Protein AF-A0A7W9T4C2-F1 (afdb_monomer_lite)

Sequence (175 aa):
MPSLRVYSRTLLLVGASPWLLAGCCWDVFSENSAFVTFQFSADTLAAGPGFRRAELRSAYLVQYLDADLTLPADTLWQLAPGTPSTASTGYFQVSAFPTNSFGLYFQKSGSAVYPGSFRVVVPTSQRSFDIRQPDLELVERDDRCGGQYVSRVRFTLNGELLDREPTTTPIILSK

Organism: NCBI:txid1411122

pLDDT: mean 80.36, std 17.05, range [40.19, 97.12]

Foldseek 3Di:
DDDDDDDDPDPPPPPPPPPPPPPDLPDQAAAQKFKAKAAFADPPPVPALGDDPVLLQAKKKWFAPDQVRPHTDDIAHEDDPPDDDDPPDPHWYQDPVVHRMTMDMWGDDPFAIPPAWMKIARVVVRDIKTKGGWDFDWDFDPDPNRHIHGQWIWIDIPNRIDIDGRDPDHHYDRD

Secondary structure (DSSP, 8-state):
---PPP-----------GGG-----S---B--EEEEEEEEPB-SSSSSSSB-HHHHTT-EEEEESSTTS-SEEEEEEBPPTT----TT---B--BTTTTTEEEEEEEEETTEEES-EEEEEEGGGTEEEEEEEEEEEEEE-SSTT--EEEEEEEEEETTEEEEE---SPPEEE--

Structure (mmCIF, N/CA/C/O backbone):
data_AF-A0A7W9T4C2-F1
#
_entry.id   AF-A0A7W9T4C2-F1
#
loop_
_atom_site.group_PDB
_atom_site.id
_atom_site.type_symbol
_atom_site.label_atom_id
_atom_site.label_alt_id
_atom_site.label_comp_id
_atom_site.label_asym_id
_atom_site.label_entity_id
_atom_site.label_seq_id
_atom_site.pdbx_PDB_ins_code
_atom_site.Cartn_x
_atom_site.Cartn_y
_atom_site.Cartn_z
_atom_site.occupancy
_atom_site.B_iso_or_equiv
_atom_site.auth_seq_id
_atom_site.auth_comp_id
_atom_site.auth_asym_id
_atom_site.auth_atom_id
_atom_site.pdbx_PDB_model_num
ATOM 1 N N . MET A 1 1 ? 76.862 -16.245 -59.361 1.00 48.88 1 MET A N 1
ATOM 2 C CA . MET A 1 1 ? 77.111 -15.636 -58.033 1.00 48.88 1 MET A CA 1
ATOM 3 C C . MET A 1 1 ? 77.547 -14.199 -58.275 1.00 48.88 1 MET A C 1
ATOM 5 O O . MET A 1 1 ? 78.533 -14.026 -58.981 1.00 48.88 1 MET A O 1
ATOM 9 N N . PRO A 1 2 ? 76.731 -13.202 -57.885 1.00 43.81 2 PRO A N 1
ATOM 10 C CA . PRO A 1 2 ? 76.881 -12.584 -56.564 1.00 43.81 2 PRO A CA 1
ATOM 11 C C . PRO A 1 2 ? 75.555 -12.303 -55.818 1.00 43.81 2 PRO A C 1
ATOM 13 O O . PRO A 1 2 ? 74.458 -12.439 -56.347 1.00 43.81 2 PRO A O 1
ATOM 16 N N . SER A 1 3 ? 75.741 -11.966 -54.544 1.00 42.00 3 SER A N 1
ATOM 17 C CA . SER A 1 3 ? 74.834 -11.727 -53.413 1.00 42.00 3 SER A CA 1
ATOM 18 C C . SER A 1 3 ? 73.532 -10.941 -53.652 1.00 42.00 3 SER A C 1
ATOM 20 O O . SER A 1 3 ? 73.573 -9.779 -54.060 1.00 42.00 3 SER A O 1
ATOM 22 N N . LEU A 1 4 ? 72.402 -11.511 -53.210 1.00 40.62 4 LEU A N 1
ATOM 23 C CA . LEU A 1 4 ? 71.183 -10.770 -52.866 1.00 40.62 4 LEU A CA 1
ATOM 24 C C . LEU A 1 4 ? 71.367 -10.072 -51.508 1.00 40.62 4 LEU A C 1
ATOM 26 O O . LEU A 1 4 ? 71.580 -10.733 -50.491 1.00 40.62 4 LEU A O 1
ATOM 30 N N . ARG A 1 5 ? 71.264 -8.738 -51.485 1.00 44.78 5 ARG A N 1
ATOM 31 C CA . ARG A 1 5 ? 71.124 -7.950 -50.253 1.00 44.78 5 ARG A CA 1
ATOM 32 C C . ARG A 1 5 ? 69.647 -7.706 -49.953 1.00 44.78 5 ARG A C 1
ATOM 34 O O . ARG A 1 5 ? 68.896 -7.227 -50.795 1.00 44.78 5 ARG A O 1
ATOM 41 N N . VAL A 1 6 ? 69.288 -8.035 -48.719 1.00 48.41 6 VAL A N 1
ATOM 42 C CA . VAL A 1 6 ? 68.021 -7.771 -48.037 1.00 48.41 6 VAL A CA 1
ATOM 43 C C . VAL A 1 6 ? 67.802 -6.264 -47.882 1.00 48.41 6 VAL A C 1
ATOM 45 O O . VAL A 1 6 ? 68.708 -5.567 -47.437 1.00 48.41 6 VAL A O 1
ATOM 48 N N . TYR A 1 7 ? 66.588 -5.782 -48.161 1.00 42.47 7 TYR A N 1
ATOM 49 C CA . TYR A 1 7 ? 66.021 -4.615 -47.478 1.00 42.47 7 TYR A CA 1
ATOM 50 C C . TYR A 1 7 ? 64.537 -4.859 -47.200 1.00 42.47 7 TYR A C 1
ATOM 52 O O . TYR A 1 7 ? 63.659 -4.667 -48.037 1.00 42.47 7 TYR A O 1
ATOM 60 N N . SER A 1 8 ? 64.283 -5.321 -45.982 1.00 44.78 8 SER A N 1
ATOM 61 C CA . SER A 1 8 ? 62.986 -5.375 -45.326 1.00 44.78 8 SER A CA 1
ATOM 62 C C . SER A 1 8 ? 62.466 -3.955 -45.080 1.00 44.78 8 SER A C 1
ATOM 64 O O . SER A 1 8 ? 63.016 -3.224 -44.256 1.00 44.78 8 SER A O 1
ATOM 66 N N . ARG A 1 9 ? 61.394 -3.560 -45.773 1.00 40.19 9 ARG A N 1
ATOM 67 C CA . ARG A 1 9 ? 60.547 -2.429 -45.369 1.00 40.19 9 ARG A CA 1
ATOM 68 C C . ARG A 1 9 ? 59.357 -2.976 -44.592 1.00 40.19 9 ARG A C 1
ATOM 70 O O . ARG A 1 9 ? 58.313 -3.275 -45.161 1.00 40.19 9 ARG A O 1
ATOM 77 N N . THR A 1 10 ? 59.537 -3.125 -43.287 1.00 46.03 10 THR A N 1
ATOM 78 C CA . THR A 1 10 ? 58.443 -3.382 -42.352 1.00 46.03 10 THR A CA 1
ATOM 79 C C . THR A 1 10 ? 57.641 -2.089 -42.225 1.00 46.03 10 THR A C 1
ATOM 81 O O . THR A 1 10 ? 58.076 -1.141 -41.573 1.00 46.03 10 THR A O 1
ATOM 84 N N . LEU A 1 11 ? 56.500 -2.012 -42.912 1.00 44.34 11 LEU A N 1
ATOM 85 C CA . LEU A 1 11 ? 55.522 -0.953 -42.688 1.00 44.34 11 LEU A CA 1
ATOM 86 C C . LEU A 1 11 ? 54.901 -1.197 -41.304 1.00 44.34 11 LEU A C 1
ATOM 88 O O . LEU A 1 11 ? 54.105 -2.116 -41.126 1.00 44.34 11 LEU A O 1
ATOM 92 N N . LEU A 1 12 ? 55.300 -0.399 -40.315 1.00 42.12 12 LEU A N 1
ATOM 93 C CA . LEU A 1 12 ? 54.595 -0.279 -39.042 1.00 42.12 12 LEU A CA 1
ATOM 94 C C . LEU A 1 12 ? 53.245 0.392 -39.318 1.00 42.12 12 LEU A C 1
ATOM 96 O O . LEU A 1 12 ? 53.120 1.615 -39.295 1.00 42.12 12 LEU A O 1
ATOM 100 N N . LEU A 1 13 ? 52.230 -0.422 -39.604 1.00 43.16 13 LEU A N 1
ATOM 101 C CA . LEU A 1 13 ? 50.845 -0.048 -39.355 1.00 43.16 13 LEU A CA 1
ATOM 102 C C . LEU A 1 13 ? 50.716 0.103 -37.840 1.00 43.16 13 LEU A C 1
ATOM 104 O O . LEU A 1 13 ? 50.597 -0.880 -37.111 1.00 43.16 13 LEU A O 1
ATOM 108 N N . VAL A 1 14 ? 50.807 1.346 -37.369 1.00 47.16 14 VAL A N 1
ATOM 109 C CA . VAL A 1 14 ? 50.344 1.727 -36.038 1.00 47.16 14 VAL A CA 1
ATOM 110 C C . VAL A 1 14 ? 48.860 1.387 -36.019 1.00 47.16 14 VAL A C 1
ATOM 112 O O . VAL A 1 14 ? 48.034 2.120 -36.559 1.00 47.16 14 VAL A O 1
ATOM 115 N N . GLY A 1 15 ? 48.541 0.210 -35.483 1.00 43.75 15 GLY A N 1
ATOM 116 C CA . GLY A 1 15 ? 47.181 -0.187 -35.182 1.00 43.75 15 GLY A CA 1
ATOM 117 C C . GLY A 1 15 ? 46.626 0.838 -34.213 1.00 43.75 15 GLY A C 1
ATOM 118 O O . GLY A 1 15 ? 46.956 0.823 -33.030 1.00 43.75 15 GLY A O 1
ATOM 119 N N . ALA A 1 16 ? 45.825 1.766 -34.727 1.00 46.59 16 ALA A N 1
ATOM 120 C CA . ALA A 1 16 ? 44.961 2.576 -33.901 1.00 46.59 16 ALA A CA 1
ATOM 121 C C . ALA A 1 16 ? 44.011 1.599 -33.209 1.00 46.59 16 ALA A C 1
ATOM 123 O O . ALA A 1 16 ? 43.065 1.110 -33.819 1.00 46.59 16 ALA A O 1
ATOM 124 N N . SER A 1 17 ? 44.328 1.245 -31.965 1.00 44.75 17 SER A N 1
ATOM 125 C CA . SER A 1 17 ? 43.449 0.489 -31.087 1.00 44.75 17 SER A CA 1
ATOM 126 C C . SER A 1 17 ? 42.090 1.195 -31.058 1.00 44.75 17 SER A C 1
ATOM 128 O O . SER A 1 17 ? 42.005 2.284 -30.488 1.00 44.75 17 SER A O 1
ATOM 130 N N . PRO A 1 18 ? 41.007 0.605 -31.598 1.00 48.22 18 PRO A N 1
ATOM 131 C CA . PRO A 1 18 ? 39.675 1.209 -31.523 1.00 48.22 18 PRO A CA 1
ATOM 132 C C . PRO A 1 18 ? 39.087 1.142 -30.098 1.00 48.22 18 PRO A C 1
ATOM 134 O O . PRO A 1 18 ? 37.940 1.503 -29.862 1.00 48.22 18 PRO A O 1
ATOM 137 N N . TRP A 1 19 ? 39.888 0.711 -29.123 1.00 48.94 19 TRP A N 1
ATOM 138 C CA . TRP A 1 19 ? 39.514 0.471 -27.734 1.00 48.94 19 TRP A CA 1
ATOM 139 C C . TRP A 1 19 ? 39.442 1.736 -26.862 1.00 48.94 19 TRP A C 1
ATOM 141 O O . TRP A 1 19 ? 39.204 1.621 -25.667 1.00 48.94 19 TRP A O 1
ATOM 151 N N . LEU A 1 20 ? 39.621 2.939 -27.420 1.00 45.12 20 LEU A N 1
ATOM 152 C CA . LEU A 1 20 ? 39.590 4.197 -26.651 1.00 45.12 20 LEU A CA 1
ATOM 153 C C . LEU A 1 20 ? 38.246 4.942 -26.678 1.00 45.12 20 LEU A C 1
ATOM 155 O O . LEU A 1 20 ? 38.153 6.054 -26.169 1.00 45.12 20 LEU A O 1
ATOM 159 N N . LEU A 1 21 ? 37.183 4.329 -27.208 1.00 49.66 21 LEU A N 1
ATOM 160 C CA . LEU A 1 21 ? 35.822 4.867 -27.097 1.00 49.66 21 LEU A CA 1
ATOM 161 C C . LEU A 1 21 ? 34.819 3.875 -26.509 1.00 49.66 21 LEU A C 1
ATOM 163 O O . LEU A 1 21 ? 33.626 4.149 -26.569 1.00 49.66 21 LEU A O 1
ATOM 167 N N . ALA A 1 22 ? 35.247 2.778 -25.882 1.00 54.47 22 ALA A N 1
ATOM 168 C CA . ALA A 1 22 ? 34.370 2.033 -24.983 1.00 54.47 22 ALA A CA 1
ATOM 169 C C . ALA A 1 22 ? 34.239 2.849 -23.687 1.00 54.47 22 ALA A C 1
ATOM 171 O O . ALA A 1 22 ? 34.984 2.657 -22.737 1.00 54.47 22 ALA A O 1
ATOM 172 N N . GLY A 1 23 ? 33.360 3.854 -23.690 1.00 57.94 23 GLY A N 1
ATOM 173 C CA . GLY A 1 23 ? 32.948 4.533 -22.468 1.00 57.94 23 GLY A CA 1
ATOM 174 C C . GLY A 1 23 ? 32.280 3.481 -21.610 1.00 57.94 23 GLY A C 1
ATOM 175 O O . GLY A 1 23 ? 31.229 2.960 -21.973 1.00 57.94 23 GLY A O 1
ATOM 176 N N . CYS A 1 24 ? 32.969 3.069 -20.564 1.00 65.56 24 CYS A N 1
ATOM 177 C CA . CYS A 1 24 ? 32.558 1.911 -19.821 1.00 65.56 24 CYS A CA 1
ATOM 178 C C . CYS A 1 24 ? 31.360 2.240 -18.932 1.00 65.56 24 CYS A C 1
ATOM 180 O O . CYS A 1 24 ? 31.441 3.080 -18.039 1.00 65.56 24 CYS A O 1
ATOM 182 N N . CYS A 1 25 ? 30.255 1.548 -19.178 1.00 68.88 25 CYS A N 1
ATOM 183 C CA . CYS A 1 25 ? 29.021 1.637 -18.409 1.00 68.88 25 CYS A CA 1
ATOM 184 C C . CYS A 1 25 ? 29.107 0.761 -17.151 1.00 68.88 25 CYS A C 1
ATOM 186 O O . CYS A 1 25 ? 28.397 -0.230 -17.022 1.00 68.88 25 CYS A O 1
ATOM 188 N N . TRP A 1 26 ? 30.046 1.065 -16.253 1.00 66.56 26 TRP A N 1
ATOM 189 C CA . TRP A 1 26 ? 30.267 0.270 -15.037 1.00 66.56 26 TRP A CA 1
ATOM 190 C C . TRP A 1 26 ? 29.273 0.573 -13.910 1.00 66.56 26 TRP A C 1
ATOM 192 O O . TRP A 1 26 ? 29.175 -0.214 -12.975 1.00 66.56 26 TRP A O 1
ATOM 202 N N . ASP A 1 27 ? 28.545 1.688 -14.007 1.00 63.69 27 ASP A N 1
ATOM 203 C CA . ASP A 1 27 ? 27.614 2.159 -12.978 1.00 63.69 27 ASP A CA 1
ATOM 204 C C . ASP A 1 27 ? 26.307 2.640 -13.623 1.00 63.69 27 ASP A C 1
ATOM 206 O O . ASP A 1 27 ? 25.978 3.826 -13.668 1.00 63.69 27 ASP A O 1
ATOM 210 N N . VAL A 1 28 ? 25.604 1.701 -14.258 1.00 70.19 28 VAL A N 1
ATOM 211 C CA . VAL A 1 28 ? 24.302 1.972 -14.871 1.00 70.19 28 VAL A CA 1
ATOM 212 C C . VAL A 1 28 ? 23.250 1.984 -13.771 1.00 70.19 28 VAL A C 1
ATOM 214 O O . VAL A 1 28 ? 22.834 0.933 -13.283 1.00 70.19 28 VAL A O 1
ATOM 217 N N . PHE A 1 29 ? 22.821 3.178 -13.368 1.00 71.06 29 PHE A N 1
ATOM 218 C CA . PHE A 1 29 ? 21.761 3.325 -12.379 1.00 71.06 29 PHE A CA 1
ATOM 219 C C . PHE A 1 29 ? 20.424 2.850 -12.967 1.00 71.06 29 PHE A C 1
ATOM 221 O O . PHE A 1 29 ? 19.872 3.467 -13.880 1.00 71.06 29 PHE A O 1
ATOM 228 N N . SER A 1 30 ? 19.909 1.739 -12.439 1.00 78.00 30 SER A N 1
ATOM 229 C CA . SER A 1 30 ? 18.561 1.248 -12.717 1.00 78.00 30 SER A CA 1
ATOM 230 C C . SER A 1 30 ? 17.683 1.521 -11.503 1.00 78.00 30 SER A C 1
ATOM 232 O O . SER A 1 30 ? 17.844 0.910 -10.446 1.00 78.00 30 SER A O 1
ATOM 234 N N . GLU A 1 31 ? 16.760 2.467 -11.645 1.00 83.94 31 GLU A N 1
ATOM 235 C CA . GLU A 1 31 ? 15.720 2.702 -10.654 1.00 83.94 31 GLU A CA 1
ATOM 236 C C . GLU A 1 31 ? 14.648 1.629 -10.843 1.00 83.94 31 GLU A C 1
ATOM 238 O O . GLU A 1 31 ? 13.738 1.756 -11.659 1.00 83.94 31 GLU A O 1
ATOM 243 N N . ASN A 1 32 ? 14.780 0.539 -10.092 1.00 87.25 32 ASN A N 1
ATOM 244 C CA . ASN A 1 32 ? 13.832 -0.572 -10.086 1.00 87.25 32 ASN A CA 1
ATOM 245 C C . ASN A 1 32 ? 12.821 -0.471 -8.940 1.00 87.25 32 ASN A C 1
ATOM 247 O O . ASN A 1 32 ? 12.220 -1.472 -8.552 1.00 87.25 32 ASN A O 1
ATOM 251 N N . SER A 1 33 ? 12.651 0.717 -8.367 1.00 89.62 33 SER A N 1
ATOM 252 C CA . SER A 1 33 ? 11.853 0.907 -7.167 1.00 89.62 33 SER A CA 1
ATOM 253 C C . SER A 1 33 ? 11.014 2.167 -7.205 1.00 89.62 33 SER A C 1
ATOM 255 O O . SER A 1 33 ? 11.468 3.180 -7.722 1.00 89.62 33 SER A O 1
ATOM 257 N N . ALA A 1 34 ? 9.848 2.134 -6.570 1.00 90.88 34 ALA A N 1
ATOM 258 C CA . ALA A 1 34 ? 8.997 3.299 -6.393 1.00 90.88 34 ALA A CA 1
ATOM 259 C C . ALA A 1 34 ? 8.474 3.378 -4.958 1.00 90.88 34 ALA A C 1
ATOM 261 O O . ALA A 1 34 ? 8.011 2.389 -4.388 1.00 90.88 34 ALA A O 1
ATOM 262 N N . PHE A 1 35 ? 8.503 4.579 -4.386 1.00 89.88 35 PHE A N 1
ATOM 263 C CA . PHE A 1 35 ? 7.867 4.856 -3.105 1.00 89.88 35 PHE A CA 1
ATOM 264 C C . PHE A 1 35 ? 6.453 5.388 -3.329 1.00 89.88 35 PHE A C 1
ATOM 266 O O . PHE A 1 35 ? 6.252 6.366 -4.047 1.00 89.88 35 PHE A O 1
ATOM 273 N N . VAL A 1 36 ? 5.471 4.754 -2.697 1.00 91.94 36 VAL A N 1
ATOM 274 C CA . VAL A 1 36 ? 4.065 5.138 -2.785 1.00 91.94 36 VAL A CA 1
ATOM 275 C C . VAL A 1 36 ? 3.548 5.530 -1.413 1.00 91.94 36 VAL A C 1
ATOM 277 O O . VAL A 1 36 ? 3.561 4.729 -0.479 1.00 91.94 36 VAL A O 1
ATOM 280 N N . THR A 1 37 ? 3.016 6.745 -1.318 1.00 93.44 37 THR A N 1
ATOM 281 C CA . THR A 1 37 ? 2.332 7.226 -0.117 1.00 93.44 37 THR A CA 1
ATOM 282 C C . THR A 1 37 ? 0.840 6.921 -0.200 1.00 93.44 37 THR A C 1
ATOM 284 O O . THR A 1 37 ? 0.171 7.273 -1.173 1.00 93.44 37 THR A O 1
ATOM 287 N N . PHE A 1 38 ? 0.301 6.323 0.853 1.00 94.00 38 PHE A N 1
ATOM 288 C CA . PHE A 1 38 ? -1.129 6.147 1.078 1.00 94.00 38 PHE A CA 1
ATOM 289 C C . PHE A 1 38 ? -1.549 7.016 2.258 1.00 94.00 38 PHE A C 1
ATOM 291 O O . PHE A 1 38 ? -0.840 7.093 3.258 1.00 94.00 38 PHE A O 1
ATOM 298 N N . GLN A 1 39 ? -2.698 7.671 2.163 1.00 94.81 39 GLN A N 1
ATOM 299 C CA . GLN A 1 39 ? -3.214 8.578 3.176 1.00 94.81 39 GLN A CA 1
ATOM 300 C C . GLN A 1 39 ? -4.651 8.212 3.518 1.00 94.81 39 GLN A C 1
ATOM 302 O O . GLN A 1 39 ? -5.520 8.199 2.656 1.00 94.81 39 GLN A O 1
ATOM 307 N N . PHE A 1 40 ? -4.928 7.963 4.792 1.00 93.69 40 PHE A N 1
ATOM 308 C CA . PHE A 1 40 ? -6.296 7.809 5.266 1.00 93.69 40 PHE A CA 1
ATOM 309 C C . PHE A 1 40 ? -7.016 9.156 5.191 1.00 93.69 40 PHE A C 1
ATOM 311 O O . PHE A 1 40 ? -6.521 10.155 5.724 1.00 93.69 40 PHE A O 1
ATOM 318 N N . SER A 1 41 ? -8.190 9.196 4.555 1.00 91.81 41 SER A N 1
ATOM 319 C CA . SER A 1 41 ? -9.006 10.413 4.532 1.00 91.81 41 SER A CA 1
ATOM 320 C C . SER A 1 41 ? -9.351 10.827 5.958 1.00 91.81 41 SER A C 1
ATOM 322 O O . SER A 1 41 ? -9.846 10.005 6.725 1.00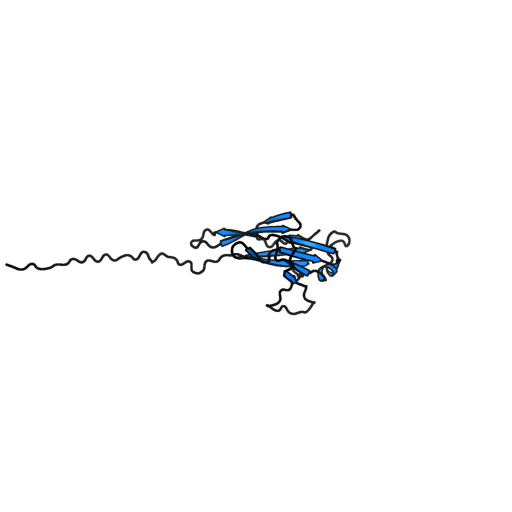 91.81 41 SER A O 1
ATOM 324 N N . ALA A 1 42 ? -9.099 12.078 6.335 1.00 83.12 42 ALA A N 1
ATOM 325 C CA . ALA A 1 42 ? -9.420 12.558 7.675 1.00 83.12 42 ALA A CA 1
ATOM 326 C C . ALA A 1 42 ? -10.927 12.820 7.824 1.00 83.12 42 ALA A C 1
ATOM 328 O O . ALA A 1 42 ? -11.550 13.392 6.931 1.00 83.12 42 ALA A O 1
ATOM 329 N N . ASP A 1 43 ? -11.503 12.438 8.965 1.00 74.44 43 ASP A N 1
ATOM 330 C CA . ASP A 1 43 ? -12.853 12.866 9.340 1.00 74.44 43 ASP A CA 1
ATOM 331 C C . ASP A 1 43 ? -12.797 14.304 9.870 1.00 74.44 43 ASP A C 1
ATOM 333 O O . ASP A 1 43 ? -12.449 14.546 11.027 1.00 74.44 43 ASP A O 1
ATOM 337 N N . THR A 1 44 ? -13.078 15.277 9.004 1.00 62.75 44 THR A N 1
ATOM 338 C CA . THR A 1 44 ? -13.059 16.702 9.368 1.00 62.75 44 THR A CA 1
ATOM 339 C C . THR A 1 44 ? -14.346 17.166 10.051 1.00 62.75 44 THR A C 1
ATOM 341 O O . THR A 1 44 ? -14.351 18.252 10.625 1.00 62.75 44 THR A O 1
ATOM 344 N N . LEU A 1 45 ? -15.424 16.369 10.020 1.00 58.88 45 LEU A N 1
ATOM 345 C CA . LEU A 1 45 ? -16.764 16.785 10.462 1.00 58.88 45 LEU A CA 1
ATOM 346 C C . LEU A 1 45 ? -17.430 15.822 11.464 1.00 58.88 45 LEU A C 1
ATOM 348 O O . LEU A 1 45 ? -18.625 15.948 11.717 1.00 58.88 45 LEU A O 1
ATOM 352 N N . ALA A 1 46 ? -16.691 14.871 12.045 1.00 54.56 46 ALA A N 1
ATOM 353 C CA . ALA A 1 46 ? -17.157 13.847 12.999 1.00 54.56 46 ALA A CA 1
ATOM 354 C C . ALA A 1 46 ? -18.241 12.868 12.477 1.00 54.56 46 ALA A C 1
ATOM 356 O O . ALA A 1 46 ? -18.530 11.875 13.156 1.00 54.56 46 ALA A O 1
ATOM 357 N N . ALA A 1 47 ? -18.823 13.149 11.306 1.00 57.50 47 ALA A N 1
ATOM 358 C CA . ALA A 1 47 ? -19.878 12.410 10.612 1.00 57.50 47 ALA A CA 1
ATOM 359 C C . ALA A 1 47 ? -19.525 12.110 9.137 1.00 57.50 47 ALA A C 1
ATOM 361 O O . ALA A 1 47 ? -20.374 11.634 8.384 1.00 57.50 47 ALA A O 1
ATOM 362 N N . GLY A 1 48 ? -18.302 12.434 8.699 1.00 65.50 48 GLY A N 1
ATOM 363 C CA . GLY A 1 48 ? -17.853 12.180 7.332 1.00 65.50 48 GLY A CA 1
ATOM 364 C C . GLY A 1 48 ? -17.372 10.738 7.126 1.00 65.50 48 GLY A C 1
ATOM 365 O O . GLY A 1 48 ? -17.172 10.001 8.089 1.00 65.50 48 GLY A O 1
ATOM 366 N N . PRO A 1 49 ? -17.096 10.327 5.875 1.00 71.44 49 PRO A N 1
ATOM 367 C CA . PRO A 1 49 ? -16.538 9.008 5.567 1.00 71.44 49 PRO A CA 1
ATOM 368 C C . PRO A 1 49 ? -15.060 8.857 5.982 1.00 71.44 49 PRO A C 1
ATOM 370 O O . PRO A 1 49 ? -14.423 7.879 5.611 1.00 71.44 49 PRO A O 1
ATOM 373 N N . GLY A 1 50 ? -14.486 9.804 6.727 1.00 85.12 50 GLY A N 1
ATOM 374 C CA . GLY A 1 50 ? -13.074 9.794 7.100 1.00 85.12 50 GLY A CA 1
ATOM 375 C C . GLY A 1 50 ? -12.746 8.947 8.332 1.00 85.12 50 GLY A C 1
ATOM 376 O O . GLY A 1 50 ? -13.616 8.349 8.957 1.00 85.12 50 GLY A O 1
ATOM 377 N N . PHE A 1 51 ? -11.465 8.940 8.692 1.00 89.38 51 PHE A N 1
ATOM 378 C CA . PHE A 1 51 ? -10.923 8.273 9.867 1.00 89.38 51 PHE A CA 1
ATOM 379 C C . PHE A 1 51 ? -10.586 9.280 10.959 1.00 89.38 51 PHE A C 1
ATOM 381 O O . PHE A 1 51 ? -9.976 10.331 10.719 1.00 89.38 51 PHE A O 1
ATOM 388 N N . ARG A 1 52 ? -10.903 8.909 12.196 1.00 87.81 52 ARG A N 1
ATOM 389 C CA . ARG A 1 52 ? -10.424 9.585 13.397 1.00 87.81 52 ARG A CA 1
ATOM 390 C C . ARG A 1 52 ? -9.024 9.088 13.723 1.00 87.81 52 ARG A C 1
ATOM 392 O O . ARG A 1 52 ? -8.713 7.902 13.625 1.00 87.81 52 ARG A O 1
ATOM 399 N N . ARG A 1 53 ? -8.175 9.981 14.237 1.00 84.75 53 ARG A N 1
ATOM 400 C CA . ARG A 1 53 ? -6.794 9.635 14.619 1.00 84.75 53 ARG A CA 1
ATOM 401 C C . ARG A 1 53 ? -6.717 8.476 15.622 1.00 84.75 53 ARG A C 1
ATOM 403 O O . ARG A 1 53 ? -5.750 7.725 15.605 1.00 84.75 53 ARG A O 1
ATOM 410 N N . ALA A 1 54 ? -7.715 8.340 16.497 1.00 85.12 54 ALA A N 1
ATOM 411 C CA . ALA A 1 54 ? -7.793 7.238 17.453 1.00 85.12 54 ALA A CA 1
ATOM 412 C C . ALA A 1 54 ? -8.015 5.877 16.771 1.00 85.12 54 ALA A C 1
ATOM 414 O O . ALA A 1 54 ? -7.401 4.899 17.182 1.00 85.12 54 ALA A O 1
ATOM 415 N N . GLU A 1 55 ? -8.820 5.824 15.706 1.00 89.62 55 GLU A N 1
ATOM 416 C CA . GLU A 1 55 ? -9.077 4.594 14.944 1.00 89.62 55 GLU A CA 1
ATOM 417 C C . GLU A 1 55 ? -7.807 4.133 14.236 1.00 89.62 55 GLU A C 1
ATOM 419 O O . GLU A 1 55 ? -7.443 2.958 14.292 1.00 89.62 55 GLU A O 1
ATOM 424 N N . LEU A 1 56 ? -7.074 5.088 13.655 1.00 90.62 56 LEU A N 1
ATOM 425 C CA . LEU A 1 56 ? -5.841 4.808 12.932 1.00 90.62 56 LEU A CA 1
ATOM 426 C C . LEU A 1 56 ? -4.748 4.215 13.812 1.00 90.62 56 LEU A C 1
ATOM 428 O O . LEU A 1 56 ? -3.899 3.531 13.269 1.00 90.62 56 LEU A O 1
ATOM 432 N N . ARG A 1 57 ? -4.765 4.389 15.141 1.00 88.38 57 ARG A N 1
ATOM 433 C CA . ARG A 1 57 ? -3.780 3.749 16.040 1.00 88.38 57 ARG A CA 1
ATOM 434 C C . ARG A 1 57 ? -3.872 2.224 16.053 1.00 88.38 57 ARG A C 1
ATOM 436 O O . ARG A 1 57 ? -2.903 1.567 16.408 1.00 88.38 57 ARG A O 1
ATOM 443 N N . SER A 1 58 ? -5.034 1.679 15.698 1.00 88.69 58 SER A N 1
ATOM 444 C CA . SER A 1 58 ? -5.254 0.234 15.607 1.00 88.69 58 SER A CA 1
ATOM 445 C C . SER A 1 58 ? -4.870 -0.347 14.246 1.00 88.69 58 SER A C 1
ATOM 447 O O . SER A 1 58 ? -4.957 -1.560 14.063 1.00 88.69 58 SER A O 1
ATOM 449 N N . ALA A 1 59 ? -4.482 0.498 13.283 1.00 93.31 59 ALA A N 1
ATOM 450 C CA . ALA A 1 59 ? -4.229 0.049 11.928 1.00 93.31 59 ALA A CA 1
ATOM 451 C C . ALA A 1 59 ? -2.980 -0.839 11.847 1.00 93.31 59 ALA A C 1
ATOM 453 O O . ALA A 1 59 ? -1.956 -0.545 12.472 1.00 93.31 59 ALA A O 1
ATOM 454 N N . TYR A 1 60 ? -3.066 -1.887 11.037 1.00 94.31 60 TYR A N 1
ATOM 455 C CA . TYR A 1 60 ? -1.965 -2.795 10.732 1.00 94.31 60 TYR A CA 1
ATOM 456 C C . TYR A 1 60 ? -2.003 -3.198 9.258 1.00 94.31 60 TYR A C 1
ATOM 458 O O . TYR A 1 60 ? -3.009 -3.012 8.566 1.00 94.31 60 TYR A O 1
ATOM 466 N N . LEU A 1 61 ? -0.894 -3.750 8.778 1.00 95.19 61 LEU A N 1
ATOM 467 C CA . LEU A 1 61 ? -0.736 -4.219 7.409 1.00 95.19 61 LEU A CA 1
ATOM 468 C C . LEU A 1 61 ? -0.467 -5.721 7.419 1.00 95.19 61 LEU A C 1
ATOM 470 O O . LEU A 1 61 ? 0.433 -6.179 8.109 1.00 95.19 61 LEU A O 1
ATOM 474 N N . VAL A 1 62 ? -1.221 -6.486 6.637 1.00 95.12 62 VAL A N 1
ATOM 475 C CA . VAL A 1 62 ? -0.974 -7.915 6.405 1.00 95.12 62 VAL A CA 1
ATOM 476 C C . VAL A 1 62 ? -0.359 -8.074 5.025 1.00 95.12 62 VAL A C 1
ATOM 478 O O . VAL A 1 62 ? -0.957 -7.635 4.045 1.00 95.12 62 VAL A O 1
ATOM 481 N N . GLN A 1 63 ? 0.819 -8.681 4.943 1.00 93.25 63 GLN A N 1
ATOM 482 C CA . GLN A 1 63 ? 1.453 -9.058 3.682 1.00 93.25 63 GLN A CA 1
ATOM 483 C C . GLN A 1 63 ? 1.003 -10.457 3.277 1.00 93.25 63 GLN A C 1
ATOM 485 O O . GLN A 1 63 ? 0.814 -11.316 4.135 1.00 93.25 63 GLN A O 1
ATOM 490 N N . TYR A 1 64 ? 0.870 -10.699 1.978 1.00 93.44 64 TYR A N 1
ATOM 491 C CA . TYR A 1 64 ? 0.457 -11.981 1.417 1.00 93.44 64 TYR A CA 1
ATOM 492 C C . TYR A 1 64 ? 1.463 -12.460 0.376 1.00 93.44 64 TYR A C 1
ATOM 494 O O . TYR A 1 64 ? 2.070 -11.661 -0.343 1.00 93.44 64 TYR A O 1
ATOM 502 N N . LEU A 1 65 ? 1.619 -13.782 0.306 1.00 90.31 65 LEU A N 1
ATOM 503 C CA . LEU A 1 65 ? 2.462 -14.454 -0.683 1.00 90.31 65 LEU A CA 1
ATOM 504 C C . LEU A 1 65 ? 1.783 -14.546 -2.055 1.00 90.31 65 LEU A C 1
ATOM 506 O O . LEU A 1 65 ? 2.457 -14.721 -3.066 1.00 90.31 65 LEU A O 1
ATOM 510 N N . ASP A 1 66 ? 0.457 -14.437 -2.088 1.00 92.12 66 ASP A N 1
ATOM 511 C CA . ASP A 1 66 ? -0.378 -14.573 -3.274 1.00 92.12 66 ASP A CA 1
ATOM 512 C C . ASP A 1 66 ? -1.141 -13.281 -3.601 1.00 92.12 66 ASP A C 1
ATOM 514 O O . ASP A 1 66 ? -1.363 -12.414 -2.754 1.00 92.12 66 ASP A O 1
ATOM 518 N N . ALA A 1 67 ? -1.574 -13.165 -4.857 1.00 91.56 67 ALA A N 1
ATOM 519 C CA . ALA A 1 67 ? -2.327 -12.011 -5.342 1.00 91.56 67 ALA A CA 1
ATOM 520 C C . ALA A 1 67 ? -3.767 -11.939 -4.803 1.00 91.56 67 ALA A C 1
ATOM 522 O O . ALA A 1 67 ? -4.341 -10.850 -4.736 1.00 91.56 67 ALA A O 1
ATOM 523 N N . ASP A 1 68 ? -4.341 -13.078 -4.411 1.00 93.06 68 ASP A N 1
ATOM 524 C CA . ASP A 1 68 ? -5.743 -13.196 -3.999 1.00 93.06 68 ASP A CA 1
ATOM 525 C C . ASP A 1 68 ? -5.958 -12.942 -2.500 1.00 93.06 68 ASP A C 1
ATOM 527 O O . ASP A 1 68 ? -7.100 -12.916 -2.034 1.00 93.06 68 ASP A O 1
ATOM 531 N N . LEU A 1 69 ? -4.879 -12.656 -1.763 1.00 95.38 69 LEU A N 1
ATOM 532 C CA . LEU A 1 69 ? -4.873 -12.390 -0.324 1.00 95.38 69 LEU A CA 1
ATOM 533 C C . LEU A 1 69 ? -5.364 -13.591 0.504 1.00 95.38 69 LEU A C 1
ATOM 535 O O . LEU A 1 69 ? -6.135 -13.431 1.455 1.00 95.38 69 LEU A O 1
ATOM 539 N N . THR A 1 70 ? -4.932 -14.799 0.138 1.00 95.69 70 THR A N 1
ATOM 540 C CA . THR A 1 70 ? -5.333 -16.054 0.797 1.00 95.69 70 THR A CA 1
ATOM 541 C C . THR A 1 70 ? -4.238 -16.666 1.673 1.00 95.69 70 THR A C 1
ATOM 543 O O . THR A 1 70 ? -4.548 -17.376 2.630 1.00 95.69 70 THR A O 1
ATOM 546 N N . LEU A 1 71 ? -2.969 -16.356 1.403 1.00 94.94 71 LEU A N 1
ATOM 547 C CA . LEU A 1 71 ? -1.790 -16.884 2.087 1.00 94.94 71 LEU A CA 1
ATOM 548 C C . LEU A 1 71 ? -1.034 -15.746 2.793 1.00 94.94 71 LEU A C 1
ATOM 550 O O . LEU A 1 71 ? -0.126 -15.151 2.201 1.00 94.94 71 LEU A O 1
ATOM 554 N N . PRO A 1 72 ? -1.398 -15.406 4.046 1.00 94.25 72 PRO A N 1
ATOM 555 C CA . PRO A 1 72 ? -0.706 -14.362 4.790 1.00 94.25 72 PRO A CA 1
ATOM 556 C C . PRO A 1 72 ? 0.747 -14.775 5.061 1.00 94.25 72 PRO A C 1
ATOM 558 O O . PRO A 1 72 ? 1.015 -15.870 5.553 1.00 94.25 72 PRO A O 1
ATOM 561 N N . ALA A 1 73 ? 1.676 -13.883 4.731 1.00 91.44 73 ALA A N 1
ATOM 562 C CA . ALA A 1 73 ? 3.111 -14.042 4.939 1.00 91.44 73 ALA A CA 1
ATOM 563 C C . ALA A 1 73 ? 3.544 -13.471 6.293 1.00 91.44 73 ALA A C 1
ATOM 565 O O . ALA A 1 73 ? 4.262 -14.118 7.049 1.00 91.44 73 ALA A O 1
ATOM 566 N N . ASP A 1 74 ? 3.104 -12.244 6.577 1.00 90.88 74 ASP A N 1
ATOM 567 C CA . ASP A 1 74 ? 3.507 -11.481 7.754 1.00 90.88 74 ASP A CA 1
ATOM 568 C C . ASP A 1 74 ? 2.436 -10.441 8.115 1.00 90.88 74 ASP A C 1
ATOM 570 O O . ASP A 1 74 ? 1.593 -10.077 7.290 1.00 90.88 74 ASP A O 1
ATOM 574 N N . THR A 1 75 ? 2.453 -9.953 9.352 1.00 92.31 75 THR A N 1
ATOM 575 C CA . THR A 1 75 ? 1.594 -8.862 9.820 1.00 92.31 75 THR A CA 1
ATOM 576 C C . THR A 1 75 ? 2.423 -7.797 10.521 1.00 92.31 75 THR A C 1
ATOM 578 O O . THR A 1 75 ? 2.958 -8.007 11.608 1.00 92.31 75 THR A O 1
ATOM 581 N N . LEU A 1 76 ? 2.464 -6.612 9.918 1.00 91.00 76 LEU A N 1
ATOM 582 C CA . LEU A 1 76 ? 3.179 -5.454 10.424 1.00 91.00 76 LEU A CA 1
ATOM 583 C C . LEU A 1 76 ? 2.236 -4.582 11.254 1.00 91.00 76 LEU A C 1
ATOM 585 O O . LEU A 1 76 ? 1.257 -4.024 10.748 1.00 91.00 76 LEU A O 1
ATOM 589 N N . TRP A 1 77 ? 2.563 -4.431 12.531 1.00 89.00 77 TRP A N 1
ATOM 590 C CA . TRP A 1 77 ? 1.809 -3.609 13.472 1.00 89.00 77 TRP A CA 1
ATOM 591 C C . TRP A 1 77 ? 2.438 -2.230 13.635 1.00 89.00 77 TRP A C 1
ATOM 593 O O . TRP A 1 77 ? 3.633 -2.039 13.391 1.00 89.00 77 TRP A O 1
ATOM 603 N N . GLN A 1 78 ? 1.628 -1.274 14.091 1.00 86.19 78 GLN A N 1
ATOM 604 C CA . GLN A 1 78 ? 2.149 0.010 14.535 1.00 86.19 78 GLN A CA 1
ATOM 605 C C . GLN A 1 78 ? 2.987 -0.122 15.792 1.00 86.19 78 GLN A C 1
ATOM 607 O O . GLN A 1 78 ? 2.604 -0.786 16.755 1.00 86.19 78 GLN A O 1
ATOM 612 N N . LEU A 1 79 ? 4.122 0.572 15.784 1.00 77.75 79 LEU A N 1
ATOM 613 C CA . LEU A 1 79 ? 4.931 0.738 16.976 1.00 77.75 79 LEU A CA 1
ATOM 614 C C . LEU A 1 79 ? 4.164 1.540 18.026 1.00 77.75 79 LEU A C 1
ATOM 616 O O . LEU A 1 79 ? 3.451 2.503 17.718 1.00 77.75 79 LEU A O 1
ATOM 620 N N . ALA A 1 80 ? 4.353 1.160 19.288 1.00 71.94 80 ALA A N 1
ATOM 621 C CA . ALA A 1 80 ? 3.854 1.954 20.391 1.00 71.94 80 ALA A CA 1
ATOM 622 C C . ALA A 1 80 ? 4.508 3.354 20.364 1.00 71.94 80 ALA A C 1
ATOM 624 O O . ALA A 1 80 ? 5.666 3.506 19.958 1.00 71.94 80 ALA A O 1
ATOM 625 N N . PRO A 1 81 ? 3.795 4.407 20.798 1.00 68.19 81 PRO A N 1
ATOM 626 C CA . PRO A 1 81 ? 4.389 5.731 20.927 1.00 68.19 81 PRO A CA 1
ATOM 627 C C . PRO A 1 81 ? 5.668 5.687 21.775 1.00 68.19 81 PRO A C 1
ATOM 629 O O . PRO A 1 81 ? 5.665 5.136 22.873 1.00 68.19 81 PRO A O 1
ATOM 632 N N . GLY A 1 82 ? 6.752 6.281 21.272 1.00 68.25 82 GLY A N 1
ATOM 633 C CA . GLY A 1 82 ? 8.045 6.318 21.964 1.00 68.25 82 GLY A CA 1
ATOM 634 C C . GLY A 1 82 ? 8.942 5.098 21.733 1.00 68.25 82 GLY A C 1
ATOM 635 O O . GLY A 1 82 ? 10.060 5.083 22.243 1.00 68.25 82 GLY A O 1
ATOM 636 N N . THR A 1 83 ? 8.512 4.100 20.952 1.00 69.12 83 THR A N 1
ATOM 637 C CA . THR A 1 83 ? 9.417 3.037 20.502 1.00 69.12 83 THR A CA 1
ATOM 638 C C . THR A 1 83 ? 10.419 3.608 19.488 1.00 69.12 83 THR A C 1
ATOM 640 O O . THR A 1 83 ? 9.996 4.181 18.480 1.00 69.12 83 THR A O 1
ATOM 643 N N . PRO A 1 84 ? 11.737 3.494 19.729 1.00 65.31 84 PRO A N 1
ATOM 644 C CA . PRO A 1 84 ? 12.742 3.98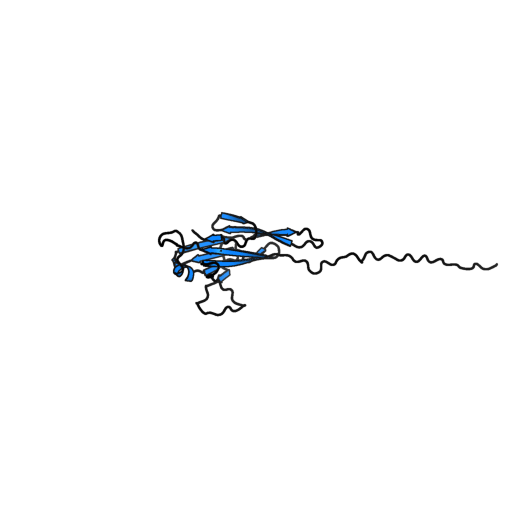3 18.793 1.00 65.31 84 PRO A CA 1
ATOM 645 C C . PRO A 1 84 ? 12.687 3.193 17.480 1.00 65.31 84 PRO A C 1
ATOM 647 O O . PRO A 1 84 ? 12.527 1.972 17.490 1.00 65.31 84 PRO A O 1
ATOM 650 N N . SER A 1 85 ? 12.854 3.884 16.349 1.00 59.06 85 SER A N 1
ATOM 651 C CA . SER A 1 85 ? 12.998 3.237 15.043 1.00 59.06 85 SER A CA 1
ATOM 652 C C . SER A 1 85 ? 14.278 2.405 15.044 1.00 59.06 85 SER A C 1
ATOM 654 O O . SER A 1 85 ? 15.380 2.957 15.061 1.00 59.06 85 SER A O 1
ATOM 656 N N . THR A 1 86 ? 14.160 1.082 15.044 1.00 55.66 86 THR A N 1
ATOM 657 C CA . THR A 1 86 ? 15.313 0.214 14.792 1.00 55.66 86 THR A CA 1
ATOM 658 C C . THR A 1 86 ? 15.350 -0.092 13.302 1.00 55.66 86 THR A C 1
ATOM 660 O O . THR A 1 86 ? 14.319 -0.370 12.700 1.00 55.66 86 THR A O 1
ATOM 663 N N . ALA A 1 87 ? 16.531 -0.036 12.687 1.00 51.88 87 ALA A N 1
ATOM 664 C CA . ALA A 1 87 ? 16.692 -0.226 11.241 1.00 51.88 87 ALA A CA 1
ATOM 665 C C . ALA A 1 87 ? 16.297 -1.635 10.736 1.00 51.88 87 ALA A C 1
ATOM 667 O O . ALA A 1 87 ? 16.358 -1.891 9.540 1.00 51.88 87 ALA A O 1
ATOM 668 N N . SER A 1 88 ? 15.928 -2.556 11.632 1.00 47.75 88 SER A N 1
ATOM 669 C CA . SER A 1 88 ? 15.795 -3.989 11.360 1.00 47.75 88 SER A CA 1
ATOM 670 C C . SER A 1 88 ? 14.403 -4.575 11.603 1.00 47.75 88 SER A C 1
ATOM 672 O O . SER A 1 88 ? 14.249 -5.790 11.501 1.00 47.75 88 SER A O 1
ATOM 674 N N . THR A 1 89 ? 13.386 -3.776 11.934 1.00 50.56 89 THR A N 1
ATOM 675 C CA . THR A 1 89 ? 12.033 -4.308 12.163 1.00 50.56 89 THR A CA 1
ATOM 676 C C . THR A 1 89 ? 11.088 -3.907 11.035 1.00 50.56 89 THR A C 1
ATOM 678 O O . THR A 1 89 ? 10.988 -2.739 10.677 1.00 50.56 89 THR A O 1
ATOM 681 N N . GLY A 1 90 ? 10.396 -4.891 10.454 1.00 58.47 90 GLY A N 1
ATOM 682 C CA . GLY A 1 90 ? 9.302 -4.679 9.508 1.00 58.47 90 GLY A CA 1
ATOM 683 C C . GLY A 1 90 ? 8.091 -4.091 10.228 1.00 58.47 90 GLY A C 1
ATOM 684 O O . GLY A 1 90 ? 7.126 -4.789 10.508 1.00 58.47 90 GLY A O 1
ATOM 685 N N . TYR A 1 91 ? 8.151 -2.822 10.614 1.00 68.06 91 TYR A N 1
ATOM 686 C CA . TYR A 1 91 ? 7.025 -2.150 11.251 1.00 68.06 91 TYR A CA 1
ATOM 687 C C . TYR A 1 91 ? 6.268 -1.280 10.251 1.00 68.06 91 TYR A C 1
ATOM 689 O O . TYR A 1 91 ? 6.836 -0.666 9.349 1.00 68.06 91 TYR A O 1
ATOM 697 N N . PHE A 1 92 ? 4.953 -1.222 10.434 1.00 85.81 92 PHE A N 1
ATOM 698 C CA . PHE A 1 92 ? 4.060 -0.320 9.718 1.00 85.81 92 PHE A CA 1
ATOM 699 C C . PHE A 1 92 ? 3.873 0.939 10.565 1.00 85.81 92 PHE A C 1
ATOM 701 O O . PHE A 1 92 ? 3.639 0.836 11.763 1.00 85.81 92 PHE A O 1
ATOM 708 N N . GLN A 1 93 ? 3.973 2.136 9.989 1.00 87.00 93 GLN A N 1
ATOM 709 C CA . GLN A 1 93 ? 3.813 3.374 10.755 1.00 87.00 93 GLN A CA 1
ATOM 710 C C . GLN A 1 93 ? 2.921 4.370 10.026 1.00 87.00 93 GLN A C 1
ATOM 712 O O . GLN A 1 93 ? 3.227 4.798 8.915 1.00 87.00 93 GLN A O 1
ATOM 717 N N . VAL A 1 94 ? 1.849 4.798 10.698 1.00 89.12 94 VAL A N 1
ATOM 718 C CA . VAL A 1 94 ? 1.041 5.932 10.251 1.00 89.12 94 VAL A CA 1
ATOM 719 C C . VAL A 1 94 ? 1.699 7.217 10.749 1.00 89.12 94 VAL A C 1
ATOM 721 O O . VAL A 1 94 ? 1.701 7.533 11.940 1.00 89.12 94 VAL A O 1
ATOM 724 N N . SER A 1 95 ? 2.293 7.953 9.819 1.00 86.31 95 SER A N 1
ATOM 725 C CA . SER A 1 95 ? 2.971 9.216 10.056 1.00 86.31 95 SER A CA 1
ATOM 726 C C . SER A 1 95 ? 1.994 10.351 10.373 1.00 86.31 95 SER A C 1
ATOM 728 O O . SER A 1 95 ? 0.859 10.420 9.888 1.00 86.31 95 SER A O 1
ATOM 730 N N . ALA A 1 96 ? 2.475 11.292 11.186 1.00 81.12 96 ALA A N 1
ATOM 731 C CA . ALA A 1 96 ? 1.836 12.587 11.388 1.00 81.12 96 ALA A CA 1
ATOM 732 C C . ALA A 1 96 ? 2.175 13.589 10.266 1.00 81.12 96 ALA A C 1
ATOM 734 O O . ALA A 1 96 ? 1.467 14.588 10.124 1.00 81.12 96 ALA A O 1
ATOM 735 N N . PHE A 1 97 ? 3.218 13.320 9.472 1.00 79.25 97 PHE A N 1
ATOM 736 C CA . PHE A 1 97 ? 3.639 14.139 8.337 1.00 79.25 97 PHE A CA 1
ATOM 737 C C . PHE A 1 97 ? 4.168 13.266 7.173 1.00 79.25 97 PHE A C 1
ATOM 739 O O . PHE A 1 97 ? 5.198 12.610 7.338 1.00 79.25 97 PHE A O 1
ATOM 746 N N . PRO A 1 98 ? 3.491 13.236 6.009 1.00 82.88 98 PRO A N 1
ATOM 747 C CA . PRO A 1 98 ? 2.147 13.768 5.774 1.00 82.88 98 PRO A CA 1
ATOM 748 C C . PRO A 1 98 ? 1.123 13.158 6.745 1.00 82.88 98 PRO A C 1
ATOM 750 O O . PRO A 1 98 ? 1.262 12.015 7.183 1.00 82.88 98 PRO A O 1
ATOM 753 N N . THR A 1 99 ? 0.117 13.930 7.151 1.00 86.44 99 THR A N 1
ATOM 754 C CA . THR A 1 99 ? -0.806 13.509 8.216 1.00 86.44 99 THR A CA 1
ATOM 755 C C . THR A 1 99 ? -1.645 12.307 7.811 1.00 86.44 99 THR A C 1
ATOM 757 O O . THR A 1 99 ? -2.232 12.297 6.731 1.00 86.44 99 THR A O 1
ATOM 760 N N . ASN A 1 100 ? -1.741 11.330 8.720 1.00 90.19 100 ASN A N 1
ATOM 761 C CA . ASN A 1 100 ? -2.499 10.093 8.543 1.00 90.19 100 ASN A CA 1
ATOM 762 C C . ASN A 1 100 ? -2.040 9.303 7.312 1.00 90.19 100 ASN A C 1
ATOM 764 O O . ASN A 1 100 ? -2.863 8.732 6.600 1.00 90.19 100 ASN A O 1
ATOM 768 N N . SER A 1 101 ? -0.738 9.302 7.034 1.00 91.69 101 SER A N 1
ATOM 769 C CA . SER A 1 101 ? -0.187 8.634 5.858 1.00 91.69 101 SER A CA 1
ATOM 770 C C . SER A 1 101 ? 0.839 7.580 6.224 1.00 91.69 101 SER A C 1
ATOM 772 O O . SER A 1 101 ? 1.447 7.638 7.285 1.00 91.69 101 SER A O 1
ATOM 774 N N . PHE A 1 102 ? 1.041 6.619 5.342 1.00 92.50 102 PHE A N 1
ATOM 775 C CA . PHE A 1 102 ? 2.141 5.675 5.415 1.00 92.50 102 PHE A CA 1
ATOM 776 C C . PHE A 1 102 ? 2.722 5.490 4.019 1.00 92.50 102 PHE A C 1
ATOM 778 O O . PHE A 1 102 ? 2.047 5.701 3.009 1.00 92.50 102 PHE A O 1
ATOM 785 N N . GLY A 1 103 ? 3.989 5.109 3.974 1.00 90.00 103 GLY A N 1
ATOM 786 C CA . GLY A 1 103 ? 4.695 4.835 2.737 1.00 90.00 103 GLY A CA 1
ATOM 787 C C . GLY A 1 103 ? 4.936 3.352 2.551 1.00 90.00 103 GLY A C 1
ATOM 788 O O . GLY A 1 103 ? 5.200 2.648 3.523 1.00 90.00 103 GLY A O 1
ATOM 789 N N . LEU A 1 104 ? 4.889 2.896 1.306 1.00 89.31 104 LEU A N 1
ATOM 790 C CA . LEU A 1 104 ? 5.377 1.581 0.923 1.00 89.31 104 LEU A CA 1
ATOM 791 C C . LEU A 1 104 ? 6.370 1.710 -0.213 1.00 89.31 104 LEU A C 1
ATOM 793 O O . LEU A 1 104 ? 6.181 2.484 -1.150 1.00 89.31 104 LEU A O 1
ATOM 797 N N . TYR A 1 105 ? 7.438 0.937 -0.097 1.00 88.31 105 TYR A N 1
ATOM 798 C CA . TYR A 1 105 ? 8.476 0.857 -1.099 1.00 88.31 105 TYR A CA 1
ATOM 799 C C . TYR A 1 105 ? 8.245 -0.396 -1.932 1.00 88.31 105 TYR A C 1
ATOM 801 O O . TYR A 1 105 ? 8.303 -1.506 -1.407 1.00 88.31 105 TYR A O 1
ATOM 809 N N . PHE A 1 106 ? 7.945 -0.200 -3.211 1.00 89.25 106 PHE A N 1
ATOM 810 C CA . PHE A 1 106 ? 7.848 -1.267 -4.190 1.00 89.25 106 PHE A CA 1
ATOM 8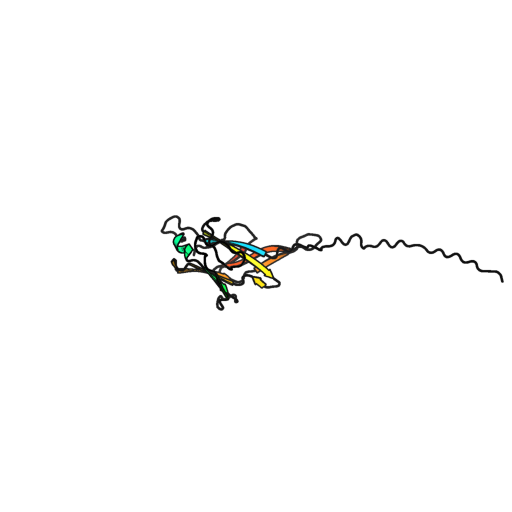11 C C . PHE A 1 106 ? 9.188 -1.420 -4.887 1.00 89.25 106 PHE A C 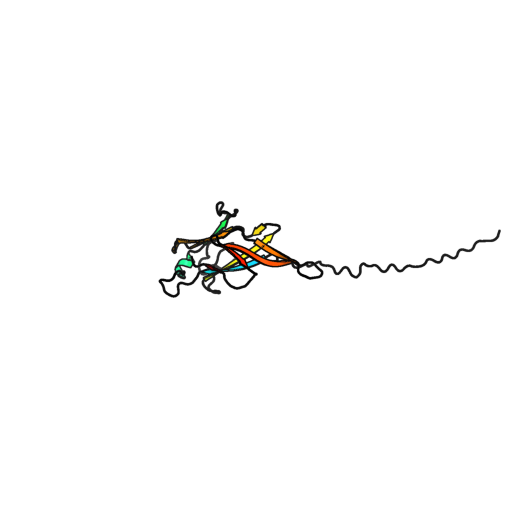1
ATOM 813 O O . PHE A 1 106 ? 9.748 -0.430 -5.349 1.00 89.25 106 PHE A O 1
ATOM 820 N N . GLN A 1 107 ? 9.680 -2.644 -5.003 1.00 89.38 107 GLN A N 1
ATOM 821 C CA . GLN A 1 107 ? 10.919 -2.966 -5.692 1.00 89.38 107 GLN A CA 1
ATOM 822 C C . GLN A 1 107 ? 10.685 -4.114 -6.669 1.00 89.38 107 GLN A C 1
ATOM 824 O O . GLN A 1 107 ? 10.184 -5.172 -6.290 1.00 89.38 107 GLN A O 1
ATOM 829 N N . LYS A 1 108 ? 11.073 -3.912 -7.926 1.00 88.81 108 LYS A N 1
ATOM 830 C CA . LYS A 1 108 ? 11.005 -4.911 -8.988 1.00 88.81 108 LYS A CA 1
ATOM 831 C C . LYS A 1 108 ? 12.319 -5.682 -9.075 1.00 88.81 108 LYS A C 1
ATOM 833 O O . LYS A 1 108 ? 13.387 -5.103 -9.270 1.00 88.81 108 LYS A O 1
ATOM 838 N N . SER A 1 109 ? 12.233 -7.001 -8.942 1.00 84.94 109 SER A N 1
ATOM 839 C CA . SER A 1 109 ? 13.342 -7.940 -9.119 1.00 84.94 109 SER A CA 1
ATOM 840 C C . SER A 1 109 ? 12.922 -9.011 -10.123 1.00 84.94 109 SER A C 1
ATOM 842 O O . SER A 1 109 ? 12.058 -9.846 -9.846 1.00 84.94 109 SER A O 1
ATOM 844 N N . GLY A 1 110 ? 13.487 -8.948 -11.332 1.00 84.94 110 GLY A N 1
ATOM 845 C CA . GLY A 1 110 ? 13.011 -9.741 -12.465 1.00 84.94 110 GLY A CA 1
ATOM 846 C C . GLY A 1 110 ? 11.563 -9.389 -12.827 1.00 84.94 110 GLY A C 1
ATOM 847 O O . GLY A 1 110 ? 11.237 -8.224 -13.051 1.00 84.94 110 GLY A O 1
ATOM 848 N N . SER A 1 111 ? 10.690 -10.397 -12.882 1.00 81.00 111 SER A N 1
ATOM 849 C CA . SER A 1 111 ? 9.251 -10.221 -13.133 1.00 81.00 111 SER A CA 1
ATOM 850 C C . SER A 1 111 ? 8.422 -9.963 -11.870 1.00 81.00 111 SER A C 1
ATOM 852 O O . SER A 1 111 ? 7.235 -9.671 -11.986 1.00 81.00 111 SER A O 1
ATOM 854 N N . ALA A 1 112 ? 9.013 -10.075 -10.678 1.00 81.94 112 ALA A N 1
ATOM 855 C CA . ALA A 1 112 ? 8.303 -9.934 -9.412 1.00 81.94 112 ALA A CA 1
ATOM 856 C C . ALA A 1 112 ? 8.462 -8.525 -8.831 1.00 81.94 112 ALA A C 1
ATOM 858 O O . ALA A 1 112 ? 9.529 -7.918 -8.939 1.00 81.94 112 ALA A O 1
ATOM 859 N N . VAL A 1 113 ? 7.419 -8.037 -8.160 1.00 83.56 113 VAL A N 1
ATOM 860 C CA . VAL A 1 113 ? 7.457 -6.806 -7.362 1.00 83.56 113 VAL A CA 1
ATOM 861 C C . VAL A 1 113 ? 7.224 -7.144 -5.894 1.00 83.56 113 VAL A C 1
ATOM 863 O O . VAL A 1 113 ? 6.338 -7.930 -5.562 1.00 83.56 113 VAL A O 1
ATOM 866 N N . TYR A 1 114 ? 8.036 -6.548 -5.024 1.00 82.19 114 TYR A N 1
ATOM 867 C CA . TYR A 1 114 ? 7.975 -6.705 -3.575 1.00 82.19 114 TYR A CA 1
ATOM 868 C C . TYR A 1 114 ? 7.698 -5.356 -2.896 1.00 82.19 114 TYR A C 1
ATOM 870 O O . TYR A 1 114 ? 8.325 -4.374 -3.284 1.00 82.19 114 TYR A O 1
ATOM 878 N N . PRO A 1 115 ? 6.819 -5.283 -1.879 1.00 83.19 115 PRO A N 1
ATOM 879 C CA . PRO A 1 115 ? 5.948 -6.365 -1.419 1.00 83.19 115 PRO A CA 1
ATOM 880 C C . PRO A 1 115 ? 4.932 -6.758 -2.501 1.00 83.19 115 PRO A C 1
ATOM 882 O O . PRO A 1 115 ? 4.544 -5.920 -3.307 1.00 83.19 115 PRO A O 1
ATOM 885 N N . GLY A 1 116 ? 4.538 -8.037 -2.508 1.00 85.31 116 GLY A N 1
ATOM 886 C CA . GLY A 1 116 ? 3.601 -8.616 -3.474 1.00 85.31 116 GLY A CA 1
ATOM 887 C C . GLY A 1 116 ? 2.190 -8.075 -3.274 1.00 85.31 116 GLY A C 1
ATOM 888 O O . GLY A 1 116 ? 1.834 -7.062 -3.839 1.00 85.31 116 GLY A O 1
ATOM 889 N N . SER A 1 117 ? 1.349 -8.704 -2.460 1.00 93.88 117 SER A N 1
ATOM 890 C CA . SER A 1 117 ? 0.020 -8.141 -2.160 1.00 93.88 117 SER A CA 1
ATOM 891 C C . SER A 1 117 ? -0.145 -7.917 -0.667 1.00 93.88 117 SER A C 1
ATOM 893 O O . SER A 1 117 ? 0.472 -8.603 0.146 1.00 93.88 117 SER A O 1
ATOM 895 N N . PHE A 1 118 ? -0.935 -6.919 -0.283 1.00 95.00 118 PHE A N 1
ATOM 896 C CA . PHE A 1 118 ? -1.143 -6.588 1.120 1.00 95.00 118 PHE A CA 1
ATOM 897 C C . PHE A 1 118 ? -2.536 -6.032 1.390 1.00 95.00 118 PHE A C 1
ATOM 899 O O . PHE A 1 118 ? -3.195 -5.451 0.529 1.00 95.00 118 PHE A O 1
ATOM 906 N N . ARG A 1 119 ? -2.979 -6.202 2.634 1.00 96.50 119 ARG A N 1
ATOM 907 C CA . ARG A 1 119 ? -4.220 -5.637 3.155 1.00 96.50 119 ARG A CA 1
ATOM 908 C C . ARG A 1 119 ? -3.902 -4.710 4.308 1.00 96.50 119 ARG A C 1
ATOM 910 O O . ARG A 1 119 ? -3.284 -5.123 5.284 1.00 96.50 119 ARG A O 1
ATOM 917 N N . VAL A 1 120 ? -4.381 -3.480 4.225 1.00 95.94 120 VAL A N 1
ATOM 918 C CA . VAL A 1 120 ? -4.373 -2.552 5.356 1.00 95.94 120 VAL A CA 1
ATOM 919 C C . VAL A 1 120 ? -5.689 -2.712 6.092 1.00 95.94 120 VAL A C 1
ATOM 921 O O . VAL A 1 120 ? -6.749 -2.593 5.481 1.00 95.94 120 VAL A O 1
ATOM 924 N N . VAL A 1 121 ? -5.637 -2.989 7.388 1.00 96.25 121 VAL A N 1
ATOM 925 C CA . VAL A 1 121 ? -6.822 -3.198 8.223 1.00 96.25 121 VAL A CA 1
ATOM 926 C C . VAL A 1 121 ? -6.881 -2.106 9.277 1.00 96.25 121 VAL A C 1
ATOM 928 O O . VAL A 1 121 ? -5.880 -1.822 9.928 1.00 96.25 121 VAL A O 1
ATOM 931 N N . VAL A 1 122 ? -8.061 -1.517 9.469 1.00 94.31 122 VAL A N 1
ATOM 932 C CA . VAL A 1 122 ? -8.362 -0.580 10.556 1.00 94.31 122 VAL A CA 1
ATOM 933 C C . VAL A 1 122 ? -9.495 -1.182 11.398 1.00 94.31 122 VAL A C 1
ATOM 935 O O . VAL A 1 122 ? -10.671 -0.953 11.106 1.00 94.31 122 VAL A O 1
ATOM 938 N N . PRO A 1 123 ? -9.176 -1.994 12.425 1.00 93.69 123 PRO A N 1
ATOM 939 C CA . PRO A 1 123 ? -10.172 -2.754 13.181 1.00 93.69 123 PRO A CA 1
ATOM 940 C C . PRO A 1 123 ? -11.249 -1.896 13.834 1.00 93.69 123 PRO A C 1
ATOM 942 O O . PRO A 1 123 ? -12.422 -2.256 13.782 1.00 93.69 123 PRO A O 1
ATOM 945 N N . THR A 1 124 ? -10.875 -0.755 14.425 1.00 90.81 124 THR A N 1
ATOM 946 C CA . THR A 1 124 ? -11.825 0.103 15.153 1.00 90.81 124 THR A CA 1
ATOM 947 C C . THR A 1 124 ? -12.956 0.612 14.260 1.00 90.81 124 THR A C 1
ATOM 949 O O . THR A 1 124 ? -14.082 0.724 14.732 1.00 90.81 124 THR A O 1
ATOM 952 N N . SER A 1 125 ? -12.681 0.869 12.978 1.00 89.31 125 SER A N 1
ATOM 953 C CA . SER A 1 125 ? -13.692 1.297 12.005 1.00 89.31 125 SER A CA 1
ATOM 954 C C . SER A 1 125 ? -14.218 0.158 11.124 1.00 89.31 125 SER A C 1
ATOM 956 O O . SER A 1 125 ? -15.051 0.407 10.259 1.00 89.31 125 SER A O 1
ATOM 958 N N . GLN A 1 126 ? -13.756 -1.082 11.339 1.00 91.75 126 GLN A N 1
ATOM 959 C CA . GLN A 1 126 ? -14.098 -2.273 10.545 1.00 91.75 126 GLN A CA 1
ATOM 960 C C . GLN A 1 126 ? -13.838 -2.107 9.039 1.00 91.75 126 GLN A C 1
ATOM 962 O O . GLN A 1 126 ? -14.534 -2.680 8.201 1.00 91.75 126 GLN A O 1
ATOM 967 N N . ARG A 1 127 ? -12.819 -1.321 8.679 1.00 92.62 127 ARG A N 1
ATOM 968 C CA . ARG A 1 127 ? -12.461 -1.050 7.283 1.00 92.62 127 ARG A CA 1
ATOM 969 C C . ARG A 1 127 ? -11.183 -1.767 6.897 1.00 92.62 127 ARG A C 1
ATOM 971 O O . ARG A 1 127 ? -10.278 -1.960 7.711 1.00 92.62 127 ARG A O 1
ATOM 978 N N . SER A 1 128 ? -11.107 -2.135 5.626 1.00 95.94 128 SER A N 1
ATOM 979 C CA . SER A 1 128 ? -9.897 -2.686 5.034 1.00 95.94 128 SER A CA 1
ATOM 980 C C . SER A 1 128 ? -9.693 -2.183 3.611 1.00 95.94 128 SER A C 1
ATOM 982 O O . SER A 1 128 ? -10.643 -1.806 2.919 1.00 95.94 128 SER A O 1
ATOM 984 N N . PHE A 1 129 ? -8.428 -2.146 3.208 1.00 96.38 129 PHE A N 1
ATOM 985 C CA . PHE A 1 129 ? -7.989 -1.732 1.886 1.00 96.38 129 PHE A CA 1
ATOM 986 C C . PHE A 1 129 ? -7.096 -2.820 1.318 1.00 96.38 129 PHE A C 1
ATOM 988 O O . PHE A 1 129 ? -6.042 -3.117 1.881 1.00 96.38 129 PHE A O 1
ATOM 995 N N . ASP A 1 130 ? -7.532 -3.399 0.207 1.00 97.12 130 ASP A N 1
ATOM 996 C CA . ASP A 1 130 ? -6.803 -4.451 -0.488 1.00 97.12 130 ASP A CA 1
ATOM 997 C C . ASP A 1 130 ? -5.924 -3.817 -1.556 1.00 97.12 130 ASP A C 1
ATOM 999 O O . ASP A 1 130 ? -6.446 -3.158 -2.452 1.00 97.12 130 ASP A O 1
ATOM 1003 N N . ILE A 1 131 ? -4.613 -4.018 -1.476 1.00 95.69 131 ILE A N 1
ATOM 1004 C CA . ILE A 1 131 ? -3.668 -3.619 -2.514 1.00 95.69 131 ILE A CA 1
ATOM 1005 C C . ILE A 1 131 ? -3.077 -4.895 -3.100 1.00 95.69 131 ILE A C 1
ATOM 1007 O O . ILE A 1 131 ? -2.433 -5.679 -2.400 1.00 95.69 131 ILE A O 1
ATOM 1011 N N . ARG A 1 132 ? -3.331 -5.126 -4.384 1.00 95.31 132 ARG A N 1
ATOM 1012 C CA . ARG A 1 132 ? -2.990 -6.377 -5.065 1.00 95.31 132 ARG A CA 1
ATOM 1013 C C . ARG A 1 132 ? -2.197 -6.114 -6.331 1.00 95.31 132 ARG A C 1
ATOM 1015 O O . ARG A 1 132 ? -2.383 -5.079 -6.970 1.00 95.31 132 ARG A O 1
ATOM 1022 N N . GLN A 1 133 ? -1.394 -7.104 -6.715 1.00 90.69 133 GLN A N 1
ATOM 1023 C CA . GLN A 1 133 ? -0.730 -7.177 -8.023 1.00 90.69 133 GLN A CA 1
ATOM 1024 C C . GLN A 1 133 ? 0.037 -5.895 -8.401 1.00 90.69 133 GLN A C 1
ATOM 1026 O O . GLN A 1 133 ? -0.240 -5.303 -9.446 1.00 90.69 133 GLN A O 1
ATOM 1031 N N . PRO A 1 134 ? 0.966 -5.419 -7.556 1.00 92.00 134 PRO A N 1
ATOM 1032 C CA . PRO A 1 134 ? 1.794 -4.294 -7.907 1.00 92.00 134 PRO A CA 1
ATOM 1033 C C . PRO A 1 134 ? 2.703 -4.658 -9.070 1.00 92.00 134 PRO A C 1
ATOM 1035 O O . PRO A 1 134 ? 3.282 -5.743 -9.125 1.00 92.00 134 PRO A O 1
ATOM 1038 N N . ASP A 1 135 ? 2.845 -3.713 -9.981 1.00 93.62 135 ASP A N 1
ATOM 1039 C CA . ASP A 1 135 ? 3.793 -3.766 -11.074 1.00 93.62 135 ASP A CA 1
ATOM 1040 C C . ASP A 1 135 ? 4.452 -2.396 -11.249 1.00 93.62 135 ASP A C 1
ATOM 1042 O O . ASP A 1 135 ? 3.847 -1.347 -11.009 1.00 93.62 135 ASP A O 1
ATOM 1046 N N . LEU A 1 136 ? 5.714 -2.427 -11.663 1.00 91.94 136 LEU A N 1
ATOM 1047 C CA . LEU A 1 136 ? 6.504 -1.251 -11.995 1.00 91.94 136 LEU A CA 1
ATOM 1048 C C . LEU A 1 136 ? 6.912 -1.356 -13.462 1.00 91.94 136 LEU A C 1
ATOM 1050 O O . LEU A 1 136 ? 7.613 -2.294 -13.852 1.00 91.94 136 LEU A O 1
ATOM 1054 N N . GLU A 1 137 ? 6.489 -0.403 -14.284 1.00 92.81 137 GLU A N 1
ATOM 1055 C CA . GLU A 1 137 ? 6.924 -0.338 -15.678 1.00 92.81 137 GLU A CA 1
ATOM 1056 C C . GLU A 1 137 ? 8.285 0.347 -15.742 1.00 92.81 137 GLU A C 1
ATOM 1058 O O . GLU A 1 137 ? 8.411 1.515 -15.371 1.00 92.81 137 GLU A O 1
ATOM 1063 N N . LEU A 1 138 ? 9.298 -0.382 -16.207 1.00 89.94 138 LEU A N 1
ATOM 1064 C CA . LEU A 1 138 ? 10.652 0.134 -16.368 1.00 89.94 138 LEU A CA 1
ATOM 1065 C C . LEU A 1 138 ? 10.854 0.567 -17.816 1.00 89.94 138 LEU A C 1
ATOM 1067 O O . LEU A 1 138 ? 10.616 -0.218 -18.732 1.00 89.94 138 LEU A O 1
ATOM 1071 N N . VAL A 1 139 ? 11.301 1.804 -18.009 1.00 90.00 139 VAL A N 1
ATOM 1072 C CA . VAL A 1 139 ? 11.645 2.360 -19.320 1.00 90.00 139 VAL A CA 1
ATOM 1073 C C . VAL A 1 139 ? 13.139 2.634 -19.355 1.00 90.00 139 VAL A C 1
ATOM 1075 O O . VAL A 1 139 ? 13.724 3.079 -18.366 1.00 90.00 139 VAL A O 1
ATOM 1078 N N . GLU A 1 140 ? 13.756 2.329 -20.491 1.00 87.81 140 GLU A N 1
ATOM 1079 C CA . GLU A 1 140 ? 15.159 2.633 -20.738 1.00 87.81 140 GLU A CA 1
ATOM 1080 C C . GLU A 1 140 ? 15.334 4.146 -20.918 1.00 87.81 140 GLU A C 1
ATOM 1082 O O . GLU A 1 140 ? 14.583 4.811 -21.634 1.00 87.81 140 GLU A O 1
ATOM 1087 N N . ARG A 1 141 ? 16.310 4.709 -20.217 1.00 84.00 141 ARG A N 1
ATOM 1088 C CA . ARG A 1 141 ? 16.776 6.074 -20.393 1.00 84.00 141 ARG A CA 1
ATOM 1089 C C . ARG A 1 141 ? 17.461 6.148 -21.745 1.00 84.00 141 ARG A C 1
ATOM 1091 O O . ARG A 1 141 ? 18.228 5.262 -22.106 1.00 84.00 141 ARG A O 1
ATOM 1098 N N . ASP A 1 142 ? 17.248 7.257 -22.439 1.00 81.88 142 ASP A N 1
ATOM 1099 C CA . ASP A 1 142 ? 18.044 7.623 -23.610 1.00 81.88 142 ASP A CA 1
ATOM 1100 C C . ASP A 1 142 ? 19.431 8.117 -23.160 1.00 81.88 142 ASP A C 1
ATOM 1102 O O . ASP A 1 142 ? 19.806 9.280 -23.309 1.00 81.88 142 ASP A O 1
ATOM 1106 N N . ASP A 1 143 ? 20.163 7.239 -22.476 1.00 80.31 143 ASP A N 1
ATOM 1107 C CA . ASP A 1 143 ? 21.551 7.428 -22.109 1.00 80.31 143 ASP A CA 1
ATOM 1108 C C . ASP A 1 143 ? 22.408 6.356 -22.781 1.00 80.31 143 ASP A C 1
ATOM 1110 O O . ASP A 1 143 ? 21.951 5.298 -23.208 1.00 80.31 143 ASP A O 1
ATOM 1114 N N . ARG A 1 144 ? 23.703 6.642 -22.892 1.00 78.56 144 ARG A N 1
ATOM 1115 C CA . ARG A 1 144 ? 24.676 5.759 -23.544 1.00 78.56 144 ARG A CA 1
ATOM 1116 C C . ARG A 1 144 ? 24.718 4.344 -22.942 1.00 78.56 144 ARG A C 1
ATOM 1118 O O . ARG A 1 144 ? 25.280 3.438 -23.557 1.00 78.56 144 ARG A O 1
ATOM 1125 N N . CYS A 1 145 ? 24.208 4.187 -21.728 1.00 79.06 145 CYS A N 1
ATOM 1126 C CA . CYS A 1 145 ? 24.385 3.012 -20.905 1.00 79.06 145 CYS A CA 1
ATOM 1127 C C . CYS A 1 145 ? 23.100 2.210 -20.683 1.00 79.06 145 CYS A C 1
ATOM 1129 O O . CYS A 1 145 ? 23.171 1.175 -20.023 1.00 79.06 145 CYS A O 1
ATOM 1131 N N . GLY A 1 146 ? 21.970 2.642 -21.248 1.00 80.19 146 GLY A N 1
ATOM 1132 C CA . GLY A 1 146 ? 20.688 1.959 -21.126 1.00 80.19 146 GLY A CA 1
ATOM 1133 C C . GLY A 1 146 ? 20.189 1.883 -19.684 1.00 80.19 146 GLY A C 1
ATOM 1134 O O . GLY A 1 146 ? 19.649 0.856 -19.267 1.00 80.19 146 GLY A O 1
ATOM 1135 N N . GLY A 1 147 ? 20.408 2.938 -18.887 1.00 84.81 147 GLY A N 1
ATOM 1136 C CA . GLY A 1 147 ? 19.841 3.031 -17.538 1.00 84.81 147 GLY A CA 1
ATOM 1137 C C . GLY A 1 147 ? 18.332 2.837 -17.559 1.00 84.81 147 GLY A C 1
ATOM 1138 O O . GLY A 1 147 ? 17.690 3.135 -18.553 1.00 84.81 147 GLY A O 1
ATOM 1139 N N . GLN A 1 148 ? 17.725 2.340 -16.485 1.00 89.12 148 GLN A N 1
ATOM 1140 C CA . GLN A 1 148 ? 16.267 2.179 -16.436 1.00 89.12 148 GLN A CA 1
ATOM 1141 C C . GLN A 1 148 ? 15.664 3.046 -15.344 1.00 89.12 148 GLN A C 1
ATOM 1143 O O . GLN A 1 148 ? 16.315 3.366 -14.346 1.00 89.12 148 GLN A O 1
ATOM 1148 N N . TYR A 1 149 ? 14.411 3.436 -15.537 1.00 90.12 149 TYR A N 1
ATOM 1149 C CA . TYR A 1 149 ? 13.634 4.125 -14.519 1.00 90.12 149 TYR A CA 1
ATOM 1150 C C . TYR A 1 149 ? 12.193 3.650 -14.485 1.00 90.12 149 TYR A C 1
ATOM 1152 O O . TYR A 1 149 ? 11.649 3.202 -15.497 1.00 90.12 149 TYR A O 1
ATOM 1160 N N . VAL A 1 150 ? 11.563 3.770 -13.317 1.00 92.19 150 VAL A N 1
ATOM 1161 C CA . VAL A 1 150 ? 10.134 3.501 -13.184 1.00 92.19 150 VAL A CA 1
ATOM 1162 C C . VAL A 1 150 ? 9.364 4.618 -13.883 1.00 92.19 150 VAL A C 1
ATOM 1164 O O . VAL A 1 150 ? 9.406 5.771 -13.470 1.00 92.19 150 VAL A O 1
ATOM 1167 N N . SER A 1 151 ? 8.634 4.277 -14.937 1.00 93.94 151 SER A N 1
ATOM 1168 C CA . SER A 1 151 ? 7.743 5.201 -15.647 1.00 93.94 151 SER A CA 1
ATOM 1169 C C . SER A 1 151 ? 6.302 5.115 -15.144 1.00 93.94 151 SER A C 1
ATOM 1171 O O . SER A 1 151 ? 5.579 6.112 -15.145 1.00 93.94 151 SER A O 1
ATOM 1173 N N . ARG A 1 152 ? 5.881 3.930 -14.682 1.00 94.81 152 ARG A N 1
ATOM 1174 C CA . ARG A 1 152 ? 4.528 3.662 -14.183 1.00 94.81 152 ARG A CA 1
ATOM 1175 C C . ARG A 1 152 ? 4.555 2.804 -12.935 1.00 94.81 152 ARG A C 1
ATOM 1177 O O . ARG A 1 152 ? 5.348 1.872 -12.824 1.00 94.81 152 ARG A O 1
ATOM 1184 N N . VAL A 1 153 ? 3.617 3.084 -12.041 1.00 94.31 153 VAL A N 1
ATOM 1185 C CA . VAL A 1 153 ? 3.264 2.238 -10.904 1.00 94.31 153 VAL A CA 1
ATOM 1186 C C . VAL A 1 153 ? 1.823 1.784 -11.092 1.00 94.31 153 VAL A C 1
ATOM 1188 O O . VAL A 1 153 ? 0.915 2.617 -11.183 1.00 94.31 153 VAL A O 1
ATOM 1191 N N . ARG A 1 154 ? 1.626 0.467 -11.130 1.00 95.44 154 ARG A N 1
ATOM 1192 C CA . ARG A 1 154 ? 0.328 -0.186 -11.301 1.00 95.44 154 ARG A CA 1
ATOM 1193 C C . ARG A 1 154 ? 0.011 -1.048 -10.103 1.00 95.44 154 ARG A C 1
ATOM 1195 O O . ARG A 1 154 ? 0.901 -1.712 -9.592 1.00 95.44 154 ARG A O 1
ATOM 1202 N N . PHE A 1 155 ? -1.236 -1.050 -9.662 1.00 94.88 155 PHE A N 1
ATOM 1203 C CA . PHE A 1 155 ? -1.772 -2.037 -8.723 1.00 94.88 155 PHE A CA 1
ATOM 1204 C C . PHE A 1 155 ? -3.286 -1.926 -8.680 1.00 94.88 155 PHE A C 1
ATOM 1206 O O . PHE A 1 155 ? -3.870 -0.909 -9.052 1.00 94.88 155 PHE A O 1
ATOM 1213 N N . THR A 1 156 ? -3.922 -2.958 -8.152 1.00 96.19 156 THR A N 1
ATOM 1214 C CA . THR A 1 156 ? -5.347 -2.927 -7.863 1.00 96.19 156 THR A CA 1
ATOM 1215 C C . THR A 1 156 ? -5.554 -2.472 -6.425 1.00 96.19 156 THR A C 1
ATOM 1217 O O . THR A 1 156 ? -5.155 -3.173 -5.497 1.00 96.19 156 THR A O 1
ATOM 1220 N N . LEU A 1 157 ? -6.194 -1.320 -6.225 1.00 95.88 157 LEU A N 1
ATOM 1221 C CA . LEU A 1 157 ? -6.698 -0.888 -4.926 1.00 95.88 157 LEU A CA 1
ATOM 1222 C C . LEU A 1 157 ? -8.177 -1.241 -4.856 1.00 95.88 157 LEU A C 1
ATOM 1224 O O . LEU A 1 157 ? -8.993 -0.676 -5.575 1.00 95.88 157 LEU A O 1
ATOM 1228 N N . ASN A 1 158 ? -8.554 -2.138 -3.948 1.00 95.44 158 ASN A N 1
ATOM 1229 C CA . ASN A 1 158 ? -9.954 -2.422 -3.653 1.00 95.44 158 ASN A CA 1
ATOM 1230 C C . ASN A 1 158 ? -10.793 -2.912 -4.853 1.00 95.44 158 ASN A C 1
ATOM 1232 O O . ASN A 1 158 ? -12.016 -2.767 -4.839 1.00 95.44 158 ASN A O 1
ATOM 1236 N N . GLY A 1 159 ? -10.140 -3.514 -5.849 1.00 94.31 159 GLY A N 1
ATOM 1237 C CA . GLY A 1 159 ? -10.746 -3.957 -7.109 1.00 94.31 159 GLY A CA 1
ATOM 1238 C C . GLY A 1 159 ? -10.603 -2.958 -8.262 1.00 94.31 159 GLY A C 1
ATOM 1239 O O . GLY A 1 159 ? -10.876 -3.321 -9.400 1.00 94.31 159 GLY A O 1
ATOM 1240 N N . GLU A 1 160 ? -10.141 -1.736 -7.998 1.00 95.88 160 GLU A N 1
ATOM 1241 C CA . GLU A 1 160 ? -9.904 -0.709 -9.011 1.00 95.88 160 GLU A CA 1
ATOM 1242 C C . GLU A 1 160 ? -8.429 -0.673 -9.418 1.00 95.88 160 GLU A C 1
ATOM 1244 O O . GLU A 1 160 ? -7.543 -0.561 -8.568 1.00 95.88 160 GLU A O 1
ATOM 1249 N N . LEU A 1 161 ? -8.163 -0.758 -10.723 1.00 95.56 161 LEU A N 1
ATOM 1250 C CA . LEU A 1 161 ? -6.816 -0.603 -11.259 1.00 95.56 161 LEU A CA 1
ATOM 1251 C C . LEU A 1 161 ? -6.392 0.863 -11.162 1.00 95.56 161 LEU A C 1
ATOM 1253 O O . LEU A 1 161 ? -6.966 1.733 -11.813 1.00 95.56 161 LEU A O 1
ATOM 1257 N N . LEU A 1 162 ? -5.333 1.114 -10.402 1.00 94.94 162 LEU A N 1
ATOM 1258 C CA . LEU A 1 162 ? -4.623 2.379 -10.407 1.00 94.94 162 LEU A CA 1
ATOM 1259 C C . LEU A 1 162 ? -3.372 2.227 -11.258 1.00 94.94 162 LEU A C 1
ATOM 1261 O O . LEU A 1 162 ? -2.525 1.383 -10.977 1.00 94.94 162 LEU A O 1
ATOM 1265 N N . ASP A 1 163 ? -3.259 3.065 -12.280 1.00 95.69 163 ASP A N 1
ATOM 1266 C CA . ASP A 1 163 ? -2.098 3.141 -13.155 1.00 95.69 163 ASP A CA 1
ATOM 1267 C C . ASP A 1 163 ? -1.681 4.607 -13.270 1.00 95.69 163 ASP A C 1
ATOM 1269 O O . ASP A 1 163 ? -2.433 5.452 -13.770 1.00 95.69 163 ASP A O 1
ATOM 1273 N N . ARG A 1 164 ? -0.485 4.937 -12.785 1.00 92.25 164 ARG A N 1
ATOM 1274 C CA . ARG A 1 164 ? -0.031 6.328 -12.649 1.00 92.25 164 ARG A CA 1
ATOM 1275 C C . ARG A 1 164 ? 1.483 6.456 -12.723 1.00 92.25 164 ARG A C 1
ATOM 1277 O O . ARG A 1 164 ? 2.209 5.487 -12.528 1.00 92.25 164 ARG A O 1
ATOM 1284 N N . GLU A 1 165 ? 1.950 7.668 -12.987 1.00 93.50 165 GLU A N 1
ATOM 1285 C CA . GLU A 1 165 ? 3.370 8.003 -12.884 1.00 93.50 165 GLU A CA 1
ATOM 1286 C C . GLU A 1 165 ? 3.817 7.964 -11.410 1.00 93.50 165 GLU A C 1
ATOM 1288 O O . GLU A 1 165 ? 2.991 8.186 -10.509 1.00 93.50 165 GLU A O 1
ATOM 1293 N N . PR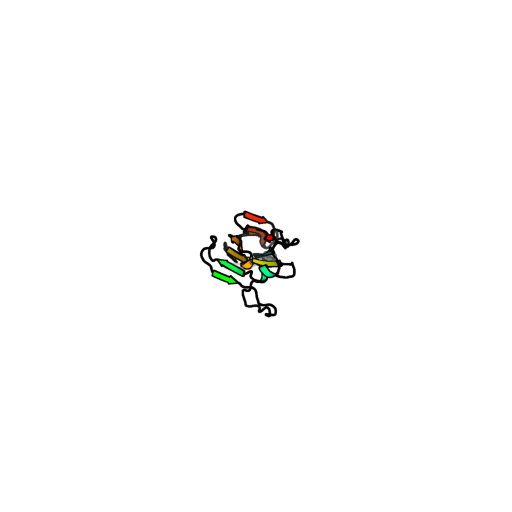O A 1 166 ? 5.104 7.696 -11.126 1.00 88.62 166 PRO A N 1
ATOM 1294 C CA . PRO A 1 166 ? 5.654 7.858 -9.788 1.00 88.62 166 PRO A CA 1
ATOM 1295 C C . PRO A 1 166 ? 5.538 9.324 -9.362 1.00 88.62 166 PRO A C 1
ATOM 1297 O O . PRO A 1 166 ? 6.177 10.211 -9.919 1.00 88.62 166 PRO A O 1
ATOM 1300 N N . THR A 1 167 ? 4.696 9.594 -8.368 1.00 88.75 167 THR A N 1
ATOM 1301 C CA . THR A 1 167 ? 4.483 10.943 -7.834 1.00 88.75 167 THR A CA 1
ATOM 1302 C C . THR A 1 167 ? 4.519 10.914 -6.313 1.00 88.75 167 THR A C 1
ATOM 1304 O O . THR A 1 167 ? 4.297 9.879 -5.684 1.00 88.75 167 THR A O 1
ATOM 1307 N N . THR A 1 168 ? 4.766 12.072 -5.703 1.00 85.44 168 THR A N 1
ATOM 1308 C CA . THR A 1 168 ? 4.698 12.240 -4.244 1.00 85.44 168 THR A CA 1
ATOM 1309 C C . THR A 1 168 ? 3.266 12.423 -3.735 1.00 85.44 168 THR A C 1
ATOM 1311 O O . THR A 1 168 ? 3.044 12.438 -2.522 1.00 85.44 168 THR A O 1
ATOM 1314 N N . THR A 1 169 ? 2.286 12.546 -4.638 1.00 91.06 169 THR A N 1
ATOM 1315 C CA . THR A 1 169 ? 0.875 12.729 -4.299 1.00 91.06 169 THR A CA 1
ATOM 1316 C C . THR A 1 169 ? 0.311 11.467 -3.635 1.00 91.06 169 THR A C 1
ATOM 1318 O O . THR A 1 169 ? 0.316 10.388 -4.245 1.00 91.06 169 THR A O 1
ATOM 1321 N N . PRO A 1 170 ? -0.205 11.571 -2.396 1.00 91.56 170 PRO A N 1
ATOM 1322 C CA . PRO A 1 170 ? -0.755 10.420 -1.695 1.00 91.56 170 PRO A CA 1
ATOM 1323 C C . PRO A 1 170 ? -1.994 9.841 -2.382 1.00 91.56 170 PRO A C 1
ATOM 1325 O O . PRO A 1 170 ? -2.812 10.580 -2.928 1.00 91.56 170 PRO A O 1
ATOM 1328 N N . ILE A 1 171 ? -2.182 8.523 -2.285 1.00 93.00 171 ILE A N 1
ATOM 1329 C CA . ILE A 1 171 ? -3.484 7.908 -2.576 1.00 93.00 171 ILE A CA 1
ATOM 1330 C C . ILE A 1 171 ? -4.364 8.012 -1.356 1.00 93.00 171 ILE A C 1
ATOM 1332 O O . ILE A 1 171 ? -3.986 7.555 -0.279 1.00 93.00 171 ILE A O 1
ATOM 1336 N N . ILE A 1 172 ? -5.566 8.533 -1.550 1.00 93.12 172 ILE A N 1
ATOM 1337 C CA . ILE A 1 172 ? -6.543 8.641 -0.482 1.00 93.12 172 ILE A CA 1
ATOM 1338 C C . ILE A 1 172 ? -7.253 7.297 -0.265 1.00 93.12 172 ILE A C 1
ATOM 1340 O O . ILE A 1 172 ? -7.822 6.712 -1.182 1.00 93.12 172 ILE A O 1
ATOM 1344 N N . LEU A 1 173 ? -7.237 6.825 0.978 1.00 92.12 173 LEU A N 1
ATOM 1345 C CA . LEU A 1 173 ? -7.972 5.666 1.468 1.00 92.12 173 LEU A CA 1
ATOM 1346 C C . LEU A 1 173 ? -9.236 6.167 2.182 1.00 92.12 173 LEU A C 1
ATOM 1348 O O . LEU A 1 173 ? -9.145 6.651 3.312 1.00 92.12 173 LEU A O 1
ATOM 1352 N N . SER A 1 174 ? -10.394 6.094 1.517 1.00 85.50 174 SER A N 1
ATOM 1353 C CA . SER A 1 174 ? -11.647 6.727 1.982 1.00 85.50 174 SER A CA 1
ATOM 1354 C C . SER A 1 174 ? -12.917 5.878 1.852 1.00 85.50 174 SER A C 1
ATOM 1356 O O . SER A 1 174 ? -14.011 6.438 1.842 1.00 85.50 174 SER A O 1
ATOM 1358 N N . LYS A 1 175 ? -12.790 4.553 1.710 1.00 70.69 175 LYS A N 1
ATOM 1359 C CA . 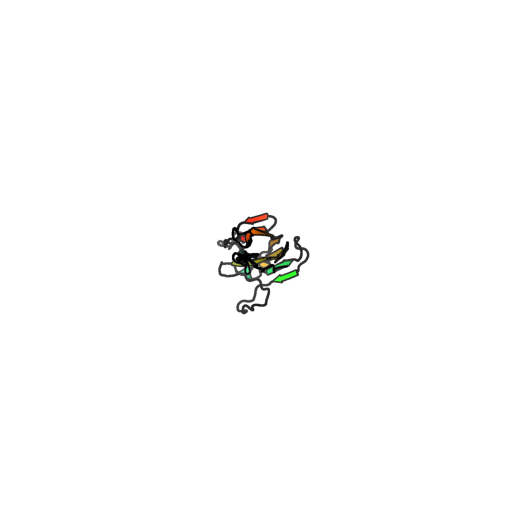LYS A 1 175 ? -13.946 3.641 1.775 1.00 70.69 175 LYS A CA 1
ATOM 1360 C C . LYS A 1 175 ? -14.691 3.781 3.092 1.00 70.69 175 LYS A C 1
ATOM 1362 O O . LYS A 1 175 ? -13.988 3.916 4.120 1.00 70.69 175 LYS A O 1
#

Radius of gyration: 28.17 Å; chains: 1; bounding box: 97×34×80 Å